Protein AF-A0A2K8PFA8-F1 (afdb_monomer_lite)

Sequence (83 aa):
MNLNGVNRIETDDLWGKARVAQAAPTTDDVTVLEESVPFGDEQIRAGCVQSGDVQAVILQSRKGATPAVPLHQAVILQGQLLG

Radius of gyration: 13.13 Å; chains: 1; bounding box: 34×24×33 Å

Foldseek 3Di:
DDDPQQPDKAWPVVVVVVQVPDPDRDPFPKTKIWGDPPGDQWTKIWIWGDDPPDIDIDIDIDGDDDDCVVVSVVNVVVNVVSD

Structure (mmCIF, N/CA/C/O backbone):
data_AF-A0A2K8PFA8-F1
#
_entry.id   AF-A0A2K8PFA8-F1
#
loop_
_atom_site.group_PDB
_atom_site.id
_atom_site.type_symbol
_atom_site.label_atom_id
_atom_site.label_alt_id
_atom_site.label_comp_id
_atom_site.label_asym_id
_atom_site.label_entity_id
_atom_site.label_seq_id
_atom_site.pdbx_PDB_ins_code
_atom_site.Cartn_x
_atom_site.Cartn_y
_atom_site.Cartn_z
_atom_site.occupancy
_atom_site.B_iso_or_equiv
_atom_site.auth_seq_id
_atom_site.auth_comp_id
_atom_site.auth_asym_id
_atom_site.auth_atom_id
_atom_site.pdbx_PDB_model_num
ATOM 1 N N . MET A 1 1 ? -11.829 -2.603 -6.120 1.00 53.28 1 MET A N 1
ATOM 2 C CA . MET A 1 1 ? -11.650 -3.626 -5.068 1.00 53.28 1 MET A CA 1
ATOM 3 C C . MET A 1 1 ? -12.372 -3.122 -3.829 1.00 53.28 1 MET A C 1
ATOM 5 O O . MET A 1 1 ? -12.112 -1.991 -3.450 1.00 53.28 1 MET A O 1
ATOM 9 N N . ASN A 1 2 ? -13.338 -3.867 -3.285 1.00 57.28 2 ASN A N 1
ATOM 10 C CA . ASN A 1 2 ? -14.038 -3.476 -2.057 1.00 57.28 2 ASN A CA 1
ATOM 11 C C . ASN A 1 2 ? -13.365 -4.206 -0.888 1.00 57.28 2 ASN A C 1
ATOM 13 O O . ASN A 1 2 ? -13.371 -5.436 -0.860 1.00 57.28 2 ASN A O 1
ATOM 17 N N . LEU A 1 3 ? -12.703 -3.458 -0.008 1.00 70.19 3 LEU A N 1
ATOM 18 C CA . LEU A 1 3 ? -12.027 -3.986 1.173 1.00 70.19 3 LEU A CA 1
ATOM 19 C C . LEU A 1 3 ? -12.980 -3.800 2.354 1.00 70.19 3 LEU A C 1
ATOM 21 O O . LEU A 1 3 ? -13.386 -2.679 2.651 1.00 70.19 3 LEU A O 1
ATOM 25 N N . ASN A 1 4 ? -13.390 -4.903 2.983 1.00 69.19 4 ASN A N 1
ATOM 26 C CA . ASN A 1 4 ? -14.404 -4.885 4.037 1.00 69.19 4 ASN A CA 1
ATOM 27 C C . ASN A 1 4 ? -14.027 -3.904 5.157 1.00 69.19 4 ASN A C 1
ATOM 29 O O . ASN A 1 4 ? -12.965 -4.037 5.756 1.00 69.19 4 ASN A O 1
ATOM 33 N N . GLY A 1 5 ? -14.919 -2.956 5.450 1.00 70.88 5 GLY A N 1
ATOM 34 C CA . GLY A 1 5 ? -14.743 -1.977 6.529 1.00 70.88 5 GLY A CA 1
ATOM 35 C C . GLY A 1 5 ? -13.986 -0.706 6.140 1.00 70.88 5 GLY A C 1
ATOM 36 O O . GLY A 1 5 ? -14.032 0.251 6.904 1.00 70.88 5 GLY A O 1
ATOM 37 N N . VAL A 1 6 ? -13.379 -0.653 4.948 1.00 73.12 6 VAL A N 1
ATOM 38 C CA . VAL A 1 6 ? -12.643 0.527 4.482 1.00 73.12 6 VAL A CA 1
ATOM 39 C C . VAL A 1 6 ? -13.607 1.550 3.896 1.00 73.12 6 VAL A C 1
ATOM 41 O O . VAL A 1 6 ? -14.252 1.307 2.875 1.00 73.12 6 VAL A O 1
ATOM 44 N N . ASN A 1 7 ? -13.703 2.711 4.542 1.00 72.75 7 ASN A N 1
ATOM 45 C CA . ASN A 1 7 ? -14.645 3.759 4.142 1.00 72.75 7 ASN A CA 1
ATOM 46 C C . ASN A 1 7 ? -14.111 4.601 2.970 1.00 72.75 7 ASN A C 1
ATOM 48 O O . ASN A 1 7 ? -14.852 4.962 2.055 1.00 72.75 7 ASN A O 1
ATOM 52 N N . ARG A 1 8 ? -12.808 4.906 2.995 1.00 81.88 8 ARG A N 1
ATOM 53 C CA . ARG A 1 8 ? -12.125 5.739 2.001 1.00 81.88 8 ARG A CA 1
ATOM 54 C C . ARG A 1 8 ? -10.623 5.474 2.044 1.00 81.88 8 ARG A C 1
ATOM 56 O O . ARG A 1 8 ? -10.058 5.338 3.123 1.00 81.88 8 ARG A O 1
ATOM 63 N N . ILE A 1 9 ? -9.999 5.409 0.872 1.00 83.56 9 ILE A N 1
ATOM 64 C CA . ILE A 1 9 ? -8.547 5.299 0.723 1.00 83.56 9 ILE A CA 1
ATOM 65 C C . ILE A 1 9 ? -8.051 6.556 0.001 1.00 83.56 9 ILE A C 1
ATOM 67 O O . ILE A 1 9 ? -8.622 6.947 -1.018 1.00 83.56 9 ILE A O 1
ATOM 71 N N . GLU A 1 10 ? -6.995 7.167 0.523 1.00 86.06 10 GLU A N 1
ATOM 72 C CA . GLU A 1 10 ? -6.349 8.370 0.001 1.00 86.06 10 GLU A CA 1
ATOM 73 C C . GLU A 1 10 ? -4.877 8.121 -0.317 1.00 86.06 10 GLU A C 1
ATOM 75 O O . GLU A 1 10 ? -4.282 7.157 0.155 1.00 86.06 10 GLU A O 1
ATOM 80 N N . THR A 1 11 ? -4.282 8.979 -1.141 1.00 80.81 11 THR A N 1
ATOM 81 C CA . THR A 1 11 ? -2.854 8.902 -1.457 1.00 80.81 11 THR A CA 1
ATOM 82 C C . THR A 1 11 ? -2.018 9.281 -0.240 1.00 80.81 11 THR A C 1
ATOM 84 O O . THR A 1 11 ? -2.290 10.282 0.419 1.00 80.81 11 THR A O 1
ATOM 87 N N . ASP A 1 12 ? -0.963 8.515 0.030 1.00 75.69 12 ASP A N 1
ATOM 88 C CA . ASP A 1 12 ? 0.014 8.870 1.053 1.00 75.69 12 ASP A CA 1
ATOM 89 C C . ASP A 1 12 ? 0.962 9.974 0.545 1.00 75.69 12 ASP A C 1
ATOM 91 O O . ASP A 1 12 ? 2.013 9.728 -0.060 1.00 75.69 12 ASP A O 1
ATOM 95 N N . ASP A 1 13 ? 0.581 11.220 0.821 1.00 69.94 13 ASP A N 1
ATOM 96 C CA . ASP A 1 13 ? 1.331 12.424 0.454 1.00 69.94 13 ASP A CA 1
ATOM 97 C C . ASP A 1 13 ? 2.694 12.553 1.161 1.00 69.94 13 ASP A C 1
ATOM 99 O O . ASP A 1 13 ? 3.546 13.342 0.723 1.00 69.94 13 ASP A O 1
ATOM 103 N N . LEU A 1 14 ? 2.942 11.814 2.252 1.00 70.25 14 LEU A N 1
ATOM 104 C CA . LEU A 1 14 ? 4.218 11.888 2.974 1.00 70.25 14 LEU A CA 1
ATOM 105 C C . LEU A 1 14 ? 5.360 11.327 2.129 1.00 70.25 14 LEU A C 1
ATOM 107 O O . LEU A 1 14 ? 6.472 11.861 2.150 1.00 70.25 14 LEU A O 1
ATOM 111 N N . TRP A 1 15 ? 5.085 10.299 1.331 1.00 66.44 15 TRP A N 1
ATOM 112 C CA . TRP A 1 15 ? 6.084 9.714 0.448 1.00 66.44 15 TRP A CA 1
ATOM 113 C C . TRP A 1 15 ? 6.396 10.567 -0.765 1.00 66.44 15 TRP A C 1
ATOM 115 O O . TRP A 1 15 ? 7.569 10.724 -1.099 1.00 66.44 15 TRP A O 1
ATOM 125 N N . GLY A 1 16 ? 5.383 11.166 -1.399 1.00 66.62 16 GLY A N 1
ATOM 126 C CA . GLY A 1 16 ? 5.610 12.086 -2.515 1.00 66.62 16 GLY A CA 1
ATOM 127 C C . GLY A 1 16 ? 6.630 13.166 -2.139 1.00 66.62 16 GLY A C 1
ATOM 128 O O . GLY A 1 16 ? 7.567 13.431 -2.890 1.00 66.62 16 GLY A O 1
ATOM 129 N N . LYS A 1 17 ? 6.515 13.696 -0.915 1.00 73.31 17 LYS A N 1
ATOM 130 C CA . LYS A 1 17 ? 7.458 14.664 -0.337 1.00 73.31 17 LYS A CA 1
ATOM 131 C C . LYS A 1 17 ? 8.818 14.041 -0.004 1.00 73.31 17 LYS A C 1
ATOM 133 O O . LYS A 1 17 ? 9.847 14.620 -0.345 1.00 73.31 17 LYS A O 1
ATOM 138 N N . ALA A 1 18 ? 8.839 12.866 0.628 1.00 71.56 18 ALA A N 1
ATOM 139 C CA . ALA A 1 18 ? 10.077 12.181 1.006 1.00 71.56 18 ALA A CA 1
ATOM 140 C C . ALA A 1 18 ? 10.920 11.749 -0.206 1.00 71.56 18 ALA A C 1
ATOM 142 O O . ALA A 1 18 ? 12.140 11.873 -0.170 1.00 71.56 18 ALA A O 1
ATOM 143 N N . ARG A 1 19 ? 10.291 11.278 -1.289 1.00 68.19 19 ARG A N 1
ATOM 144 C CA . ARG A 1 19 ? 10.950 10.884 -2.543 1.00 68.19 19 ARG A CA 1
ATOM 145 C C . ARG A 1 19 ? 11.637 12.065 -3.213 1.00 68.19 19 ARG A C 1
ATOM 147 O O . ARG A 1 19 ? 12.790 11.950 -3.607 1.00 68.19 19 ARG A O 1
ATOM 154 N N . VAL A 1 20 ? 10.951 13.205 -3.305 1.00 71.12 20 VAL A N 1
ATOM 155 C CA . VAL A 1 20 ? 11.512 14.431 -3.901 1.00 71.12 20 VAL A CA 1
ATOM 156 C C . VAL A 1 20 ? 12.710 14.954 -3.099 1.00 71.12 20 VAL A C 1
ATOM 158 O O . VAL A 1 20 ? 13.601 15.575 -3.666 1.00 71.12 20 VAL A O 1
ATOM 161 N N . ALA A 1 21 ? 12.769 14.669 -1.797 1.00 76.44 21 ALA A N 1
ATOM 162 C CA . ALA A 1 21 ? 13.895 15.040 -0.946 1.00 76.44 21 ALA A CA 1
ATOM 163 C C . ALA A 1 21 ? 15.125 14.109 -1.067 1.00 76.44 21 ALA A C 1
ATOM 165 O O . ALA A 1 21 ? 16.163 14.408 -0.475 1.00 76.44 21 ALA A O 1
ATOM 166 N N . GLN A 1 22 ? 15.044 12.985 -1.793 1.00 71.88 22 GLN A N 1
ATOM 167 C CA . GLN A 1 22 ? 16.169 12.053 -1.954 1.00 71.88 22 GLN A CA 1
ATOM 168 C C . GLN A 1 22 ? 17.170 12.547 -3.006 1.00 71.88 22 GLN A C 1
ATOM 170 O O . GLN A 1 22 ? 16.792 13.091 -4.039 1.00 71.88 22 GLN A O 1
ATOM 175 N N . ALA A 1 23 ? 18.464 12.301 -2.769 1.00 72.75 23 ALA A N 1
ATOM 176 C CA . ALA A 1 23 ? 19.545 12.728 -3.666 1.00 72.75 23 ALA A CA 1
ATOM 177 C C . ALA A 1 23 ? 19.517 12.042 -5.049 1.00 72.75 23 ALA A C 1
ATOM 179 O O . ALA A 1 23 ? 20.031 12.594 -6.017 1.00 72.75 23 ALA A O 1
ATOM 180 N N . ALA A 1 24 ? 18.918 10.851 -5.138 1.00 71.06 24 ALA A N 1
ATOM 181 C CA . ALA A 1 24 ? 18.704 10.105 -6.373 1.00 71.06 24 ALA A CA 1
ATOM 182 C C . ALA A 1 24 ? 17.303 9.467 -6.325 1.00 71.06 24 ALA A C 1
ATOM 184 O O . ALA A 1 24 ? 17.163 8.349 -5.826 1.00 71.06 24 ALA A O 1
ATOM 185 N N . PRO A 1 25 ? 16.248 10.184 -6.750 1.00 66.19 25 PRO A N 1
ATOM 186 C CA . PRO A 1 25 ? 14.889 9.663 -6.693 1.00 66.19 25 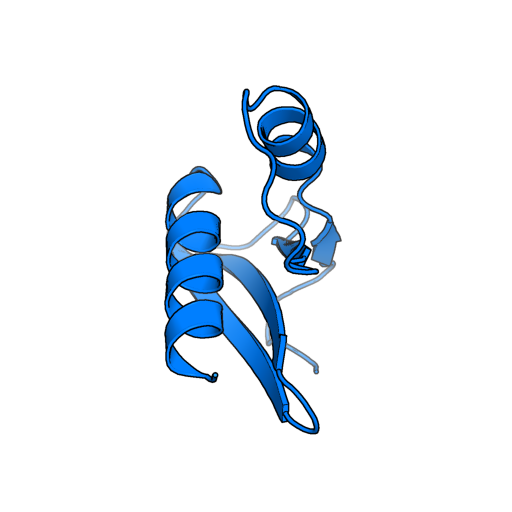PRO A CA 1
ATOM 187 C C . PRO A 1 25 ? 14.734 8.474 -7.646 1.00 66.19 25 PRO A C 1
ATOM 189 O O . PRO A 1 25 ? 15.162 8.531 -8.799 1.00 66.19 25 PRO A O 1
ATOM 192 N N . THR A 1 26 ? 14.096 7.405 -7.172 1.00 65.38 26 THR A N 1
ATOM 193 C CA . THR A 1 26 ? 13.696 6.288 -8.032 1.00 65.38 26 THR A CA 1
ATOM 194 C C . THR A 1 26 ? 12.604 6.739 -9.007 1.00 65.38 26 THR A C 1
ATOM 196 O O . THR A 1 26 ? 11.740 7.556 -8.664 1.00 65.38 26 THR A O 1
ATOM 199 N N . THR A 1 27 ? 12.657 6.219 -10.234 1.00 63.44 27 THR A N 1
ATOM 200 C CA . THR A 1 27 ? 11.668 6.464 -11.300 1.00 63.44 27 THR A CA 1
ATOM 201 C C . THR A 1 27 ? 10.501 5.489 -11.291 1.00 63.44 27 THR A C 1
ATOM 203 O O . THR A 1 27 ? 9.573 5.688 -12.064 1.00 63.44 27 THR A O 1
ATOM 206 N N . ASP A 1 28 ? 10.529 4.460 -10.442 1.00 67.25 28 ASP A N 1
ATOM 207 C CA . ASP A 1 28 ? 9.427 3.506 -10.363 1.00 67.25 28 ASP A CA 1
ATOM 208 C C . ASP A 1 28 ? 8.151 4.227 -9.921 1.00 67.25 28 ASP A C 1
ATOM 210 O O . ASP A 1 28 ? 8.131 4.901 -8.881 1.00 67.25 28 ASP A O 1
ATOM 214 N N . ASP A 1 29 ? 7.089 4.072 -10.713 1.00 69.62 29 ASP A N 1
ATOM 215 C CA . ASP A 1 29 ? 5.754 4.600 -10.436 1.00 69.62 29 ASP A CA 1
ATOM 216 C C . ASP A 1 29 ? 5.111 3.807 -9.286 1.00 69.62 29 ASP A C 1
ATOM 218 O O . ASP A 1 29 ? 4.192 3.004 -9.451 1.00 69.62 29 ASP A O 1
ATOM 222 N N . VAL A 1 30 ? 5.638 4.015 -8.079 1.00 74.75 30 VAL A N 1
ATOM 223 C CA . VAL A 1 30 ? 5.123 3.437 -6.841 1.00 74.75 30 VAL A CA 1
ATOM 224 C C . VAL A 1 30 ? 4.127 4.404 -6.224 1.00 74.75 30 VAL A C 1
ATOM 226 O O . VAL A 1 30 ? 4.473 5.519 -5.825 1.00 74.75 30 VAL A O 1
ATOM 229 N N . THR A 1 31 ? 2.884 3.946 -6.099 1.00 82.00 31 THR A N 1
ATOM 230 C CA . THR A 1 31 ? 1.826 4.679 -5.400 1.00 82.00 31 THR A CA 1
ATOM 231 C C . THR A 1 31 ? 1.461 3.931 -4.132 1.00 82.00 31 THR A C 1
ATOM 233 O O . THR A 1 31 ? 1.150 2.744 -4.183 1.00 82.00 31 THR A O 1
ATOM 236 N N . VAL A 1 32 ? 1.460 4.621 -2.995 1.00 85.44 32 VAL A N 1
ATOM 237 C CA . VAL A 1 32 ? 0.940 4.073 -1.741 1.00 85.44 32 VAL A CA 1
ATOM 238 C C . VAL A 1 32 ? -0.256 4.885 -1.307 1.00 85.44 32 VAL A C 1
ATOM 240 O O . VAL A 1 32 ? -0.301 6.106 -1.455 1.00 85.44 32 VAL A O 1
ATOM 243 N N . LEU A 1 33 ? -1.232 4.164 -0.793 1.00 86.75 33 LEU A N 1
ATOM 244 C CA . LEU A 1 33 ? -2.513 4.657 -0.378 1.00 86.75 33 LEU A CA 1
ATOM 245 C C . LEU A 1 33 ? -2.756 4.258 1.082 1.00 86.75 33 LEU A C 1
ATOM 247 O O . LEU A 1 33 ? -2.355 3.173 1.521 1.00 86.75 33 LEU A O 1
ATOM 251 N N . GLU A 1 34 ? -3.431 5.115 1.833 1.00 87.75 34 GLU A N 1
ATOM 252 C CA . GLU A 1 34 ? -3.804 4.887 3.223 1.00 87.75 34 GLU A CA 1
ATOM 253 C C . GLU A 1 34 ? -5.303 5.066 3.443 1.00 87.75 34 GLU A C 1
ATOM 255 O O . GLU A 1 34 ? -5.950 5.898 2.812 1.00 87.75 34 GLU A O 1
ATOM 260 N N . GLU A 1 35 ? -5.872 4.263 4.337 1.00 86.75 35 GLU A N 1
ATOM 261 C CA . GLU A 1 35 ? -7.245 4.449 4.784 1.00 86.75 35 GLU A CA 1
ATOM 262 C C . GLU A 1 35 ? -7.392 5.754 5.580 1.00 86.75 35 GLU A C 1
ATOM 264 O O . GLU A 1 35 ? -6.651 5.999 6.542 1.00 86.75 35 GLU A O 1
ATOM 269 N N . SER A 1 36 ? -8.373 6.568 5.181 1.00 86.38 36 SER A N 1
ATOM 270 C CA . SER A 1 36 ? -8.706 7.832 5.834 1.00 86.38 36 SER A CA 1
ATOM 271 C C . SER A 1 36 ? -9.316 7.608 7.215 1.00 86.38 36 SER A C 1
ATOM 273 O O . SER A 1 36 ? -10.107 6.694 7.435 1.00 86.38 36 SER A O 1
ATOM 275 N N . VAL A 1 37 ? -9.016 8.514 8.145 1.00 81.56 37 VAL A N 1
ATOM 276 C CA . VAL A 1 37 ? -9.670 8.550 9.460 1.00 81.56 37 VAL A CA 1
ATOM 277 C C . VAL A 1 37 ? -11.161 8.908 9.295 1.00 81.56 37 VAL A C 1
ATOM 279 O O . VAL A 1 37 ? -11.478 9.811 8.517 1.00 81.56 37 VAL A O 1
ATOM 282 N N . PRO A 1 38 ? -12.081 8.289 10.061 1.00 81.12 38 PRO A N 1
ATOM 283 C CA . PRO A 1 38 ? -11.839 7.245 11.057 1.00 81.12 38 PRO A CA 1
ATOM 284 C C . PRO A 1 38 ? -11.730 5.847 10.432 1.00 81.12 38 PRO A C 1
ATOM 286 O O . PRO A 1 38 ? -12.636 5.409 9.728 1.00 81.12 38 PRO A O 1
ATOM 289 N N . PHE A 1 39 ? -10.652 5.139 10.767 1.00 81.25 39 PHE A N 1
ATOM 290 C CA . PHE A 1 39 ? -10.500 3.702 10.528 1.00 81.25 39 PHE A CA 1
ATOM 291 C C . PHE A 1 39 ? -10.894 2.912 11.788 1.00 81.25 39 PHE A C 1
ATOM 293 O O . PHE A 1 39 ? -10.980 3.482 12.881 1.00 81.25 39 PHE A O 1
ATOM 300 N N . GLY A 1 40 ? -11.181 1.617 11.630 1.00 82.12 40 GLY A N 1
ATOM 301 C CA . GLY A 1 40 ? -11.571 0.726 12.730 1.00 82.12 40 GLY A CA 1
ATOM 302 C C . GLY A 1 40 ? -10.403 0.347 13.652 1.00 82.12 40 GLY A C 1
ATOM 303 O O . GLY A 1 40 ? -9.441 1.092 13.819 1.00 82.12 40 GLY A O 1
ATOM 304 N N . ASP A 1 41 ? -10.457 -0.849 14.242 1.00 84.19 41 ASP A N 1
ATOM 305 C CA . ASP A 1 41 ? -9.361 -1.361 15.086 1.00 84.19 41 ASP A CA 1
ATOM 306 C C . ASP A 1 41 ? -8.048 -1.562 14.303 1.00 84.19 41 ASP A C 1
ATOM 308 O O . ASP A 1 41 ? -6.952 -1.544 14.876 1.00 84.19 41 ASP A O 1
ATOM 312 N N . GLU A 1 42 ? -8.158 -1.746 12.987 1.00 84.56 42 GLU A N 1
ATOM 313 C CA . GLU A 1 42 ? -7.050 -1.901 12.052 1.00 84.56 42 GLU A CA 1
ATOM 314 C C . GLU A 1 42 ? -7.124 -0.828 10.966 1.00 84.56 42 GLU A C 1
ATOM 316 O O . GLU A 1 42 ? -8.206 -0.526 10.468 1.00 84.56 42 GLU A O 1
ATOM 321 N N . GLN A 1 43 ? -5.966 -0.266 10.610 1.00 86.44 43 GLN A N 1
ATOM 322 C CA . GLN A 1 43 ? -5.819 0.607 9.451 1.00 86.44 43 GLN A CA 1
ATOM 323 C C . GLN A 1 43 ? -5.336 -0.224 8.261 1.00 86.44 43 GLN A C 1
ATOM 325 O O . GLN A 1 43 ? -4.327 -0.938 8.361 1.00 86.44 43 GLN A O 1
ATOM 330 N N . ILE A 1 44 ? -6.008 -0.077 7.121 1.00 88.31 44 ILE A N 1
ATOM 331 C CA . ILE A 1 44 ? -5.553 -0.644 5.853 1.00 88.31 44 ILE A CA 1
ATOM 332 C C . ILE A 1 44 ? -4.669 0.353 5.101 1.00 88.31 44 ILE A C 1
ATOM 334 O O . ILE A 1 44 ? -4.975 1.539 4.969 1.00 88.31 44 ILE A O 1
ATOM 338 N N . ARG A 1 45 ? -3.564 -0.149 4.552 1.00 88.56 45 ARG A N 1
ATOM 339 C CA . ARG A 1 45 ? -2.737 0.557 3.570 1.00 88.56 45 ARG A CA 1
ATOM 340 C C . ARG A 1 45 ? -2.529 -0.321 2.342 1.00 88.56 45 ARG A C 1
ATOM 342 O O . ARG A 1 45 ? -2.479 -1.548 2.450 1.00 88.56 45 ARG A O 1
ATOM 349 N N . ALA A 1 46 ? -2.408 0.309 1.181 1.00 88.69 46 ALA A N 1
ATOM 350 C CA . ALA A 1 46 ? -2.231 -0.373 -0.093 1.00 88.69 46 ALA A CA 1
ATOM 351 C C . ALA A 1 46 ? -1.058 0.227 -0.864 1.00 88.69 46 ALA A C 1
ATOM 353 O O . ALA A 1 46 ? -0.928 1.441 -0.938 1.00 88.69 46 ALA A O 1
ATOM 354 N N . GLY A 1 47 ? -0.216 -0.608 -1.455 1.00 89.00 47 GLY A N 1
ATOM 355 C CA . GLY A 1 47 ? 0.821 -0.189 -2.387 1.00 89.00 47 GLY A CA 1
ATOM 356 C C . GLY A 1 47 ? 0.564 -0.763 -3.769 1.00 89.00 47 GLY A C 1
ATOM 357 O O . GLY A 1 47 ? 0.318 -1.959 -3.899 1.00 89.00 47 GLY A O 1
ATOM 358 N N . CYS A 1 48 ? 0.621 0.077 -4.791 1.00 87.31 48 CYS A N 1
ATOM 359 C CA . CYS A 1 48 ? 0.445 -0.304 -6.182 1.00 87.31 48 CYS A CA 1
ATOM 360 C C . CYS A 1 48 ? 1.796 -0.245 -6.893 1.00 87.31 48 CYS A C 1
ATOM 362 O O . CYS A 1 48 ? 2.512 0.752 -6.781 1.00 87.31 48 CYS A O 1
ATOM 364 N N . VAL A 1 49 ? 2.114 -1.303 -7.638 1.00 87.44 49 VAL A N 1
ATOM 365 C CA . VAL A 1 49 ? 3.295 -1.365 -8.502 1.00 87.44 49 VAL A CA 1
ATOM 366 C C . VAL A 1 49 ? 2.916 -1.965 -9.850 1.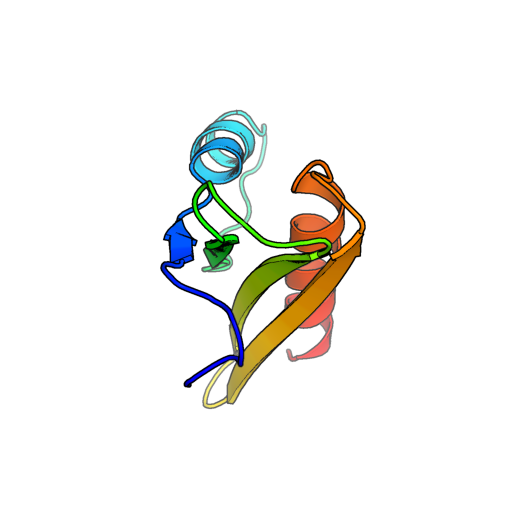00 87.44 49 VAL A C 1
ATOM 368 O O . VAL A 1 49 ? 2.159 -2.937 -9.914 1.00 87.44 49 VAL A O 1
ATOM 371 N N . GLN A 1 50 ? 3.416 -1.353 -10.919 1.00 86.31 50 GLN A N 1
ATOM 372 C CA . GLN A 1 50 ? 3.272 -1.835 -12.285 1.00 86.31 50 GLN A CA 1
ATOM 373 C C . GLN A 1 50 ? 4.629 -2.342 -12.782 1.00 86.31 50 GLN A C 1
ATOM 375 O O . GLN A 1 50 ? 5.635 -1.657 -12.620 1.00 86.31 50 GLN A O 1
ATOM 380 N N . SER A 1 51 ? 4.654 -3.526 -13.393 1.00 84.69 51 SER A N 1
ATOM 381 C CA . SER A 1 51 ? 5.831 -4.071 -14.078 1.00 84.69 51 SER A CA 1
ATOM 382 C C . SER A 1 51 ? 5.381 -4.772 -15.361 1.00 84.69 51 SER A C 1
ATOM 384 O O . SER A 1 51 ? 4.679 -5.783 -15.320 1.00 84.69 51 SER A O 1
ATOM 386 N N . GLY A 1 52 ? 5.713 -4.182 -16.514 1.00 84.81 52 GLY A N 1
ATOM 387 C CA . GLY A 1 52 ? 5.214 -4.625 -17.819 1.00 84.81 52 GLY A CA 1
ATOM 388 C C . GLY A 1 52 ? 3.682 -4.695 -17.860 1.00 84.81 52 GLY A C 1
ATOM 389 O O . GLY A 1 52 ? 2.999 -3.700 -17.608 1.00 84.81 52 GLY A O 1
ATOM 390 N N . ASP A 1 53 ? 3.159 -5.892 -18.133 1.00 88.12 53 ASP A N 1
ATOM 391 C CA . ASP A 1 53 ? 1.719 -6.189 -18.180 1.00 88.12 53 ASP A CA 1
ATOM 392 C C . ASP A 1 53 ? 1.129 -6.577 -16.807 1.00 88.12 53 ASP A C 1
ATOM 394 O O . ASP A 1 53 ? -0.052 -6.919 -16.698 1.00 88.12 53 ASP A O 1
ATOM 398 N N . VAL A 1 54 ? 1.938 -6.549 -15.743 1.00 85.62 54 VAL A N 1
ATOM 399 C CA . VAL A 1 54 ? 1.529 -6.912 -14.384 1.00 85.62 54 VAL A CA 1
ATOM 400 C C . VAL A 1 54 ? 1.201 -5.659 -13.580 1.00 85.62 54 VAL A C 1
ATOM 402 O O . VAL A 1 54 ? 2.041 -4.782 -13.390 1.00 85.62 54 VAL A O 1
ATOM 405 N N . GLN A 1 55 ? -0.011 -5.621 -13.026 1.00 87.69 55 GLN A N 1
ATOM 406 C CA . GLN A 1 55 ? -0.388 -4.698 -11.960 1.00 87.69 55 GLN A CA 1
ATOM 407 C C . GLN A 1 55 ? -0.503 -5.481 -10.653 1.00 87.69 55 GLN A C 1
ATOM 409 O O . GLN A 1 55 ? -1.382 -6.334 -10.511 1.00 87.69 55 GLN A O 1
ATOM 414 N N . ALA A 1 56 ? 0.353 -5.170 -9.683 1.00 86.62 56 ALA A N 1
ATOM 415 C CA . ALA A 1 56 ? 0.280 -5.742 -8.346 1.00 86.62 56 ALA A CA 1
ATOM 416 C C . ALA A 1 56 ? -0.265 -4.723 -7.338 1.00 86.62 56 ALA A C 1
ATOM 418 O O . ALA A 1 56 ? -0.050 -3.512 -7.457 1.00 86.62 56 ALA A O 1
ATOM 419 N N . VAL A 1 57 ? -0.977 -5.249 -6.338 1.00 88.69 57 VAL A N 1
ATOM 420 C CA . VAL A 1 57 ? -1.479 -4.503 -5.181 1.00 88.69 57 VAL A CA 1
ATOM 421 C C . VAL A 1 57 ? -1.049 -5.239 -3.918 1.00 88.69 57 VAL A C 1
ATOM 423 O O . VAL A 1 57 ? -1.389 -6.404 -3.718 1.00 88.69 57 VAL A O 1
ATOM 426 N N . ILE A 1 58 ? -0.302 -4.551 -3.063 1.00 88.44 58 ILE A N 1
ATOM 427 C CA . ILE A 1 58 ? 0.202 -5.049 -1.785 1.00 88.44 58 ILE A CA 1
ATOM 428 C C . ILE A 1 58 ? -0.664 -4.444 -0.690 1.00 88.44 58 ILE A C 1
ATOM 430 O O . ILE A 1 58 ? -0.704 -3.227 -0.541 1.00 88.44 58 ILE A O 1
ATOM 434 N N . LEU A 1 59 ? -1.359 -5.285 0.071 1.00 88.62 59 LEU A N 1
ATOM 435 C CA . LEU A 1 59 ? -2.225 -4.854 1.166 1.00 88.62 59 LEU A CA 1
ATOM 436 C C . LEU A 1 59 ? -1.554 -5.139 2.504 1.00 88.62 59 LEU A C 1
ATOM 438 O O . LEU A 1 59 ? -1.101 -6.255 2.756 1.00 88.62 59 LEU A O 1
ATOM 442 N N . GLN A 1 60 ? -1.542 -4.140 3.378 1.00 86.88 60 GLN A N 1
ATOM 443 C CA . GLN A 1 60 ? -1.099 -4.283 4.756 1.00 86.88 60 GLN A CA 1
ATOM 444 C C . GLN A 1 60 ? -2.228 -3.859 5.693 1.00 86.88 60 GLN A C 1
ATOM 446 O O . GLN A 1 60 ? -2.643 -2.703 5.678 1.00 86.88 60 GLN A O 1
ATOM 451 N N . SER A 1 61 ? -2.690 -4.798 6.522 1.00 86.69 61 SER A N 1
ATOM 452 C CA . SER A 1 61 ? -3.549 -4.506 7.672 1.00 86.69 61 SER A CA 1
ATOM 453 C C . SER A 1 61 ? -2.715 -4.493 8.943 1.00 86.69 61 SER A C 1
ATOM 455 O O . SER A 1 61 ? -1.893 -5.393 9.158 1.00 86.69 61 SER A O 1
ATOM 457 N N . ARG A 1 62 ? -2.898 -3.481 9.792 1.00 84.06 62 ARG A N 1
ATOM 458 C CA . ARG A 1 62 ? -2.241 -3.423 11.101 1.00 84.06 62 ARG A CA 1
ATOM 459 C C . ARG A 1 62 ? -3.136 -2.740 12.123 1.00 84.06 62 ARG A C 1
ATOM 461 O O . ARG A 1 62 ? -3.797 -1.758 11.812 1.00 84.06 62 ARG A O 1
ATOM 468 N N . LYS A 1 63 ? -3.107 -3.238 13.362 1.00 81.81 63 LYS A N 1
ATOM 469 C CA . LYS A 1 63 ? -3.810 -2.614 14.490 1.00 81.81 63 LYS A CA 1
ATOM 470 C C . LYS A 1 63 ? -3.292 -1.201 14.757 1.00 81.81 63 LYS A C 1
ATOM 472 O O . LYS A 1 63 ? -2.082 -1.014 14.913 1.00 81.81 63 LYS A O 1
ATOM 477 N N . GLY A 1 64 ? -4.216 -0.249 14.871 1.00 73.94 64 GLY A N 1
ATOM 478 C CA . GLY A 1 64 ? -3.929 1.170 15.094 1.00 73.94 64 GLY A CA 1
ATOM 479 C C . GLY A 1 64 ? -3.205 1.871 13.934 1.00 73.94 64 GLY A C 1
ATOM 480 O O . GLY A 1 64 ? -2.940 1.290 12.883 1.00 73.94 64 GLY A O 1
ATOM 481 N N . ALA A 1 65 ? -2.848 3.142 14.140 1.00 68.12 65 ALA A N 1
ATOM 482 C CA . ALA A 1 65 ? -2.104 3.925 13.154 1.00 68.12 65 ALA A CA 1
ATOM 483 C C . ALA A 1 65 ? -0.624 3.509 13.141 1.00 68.12 65 ALA A C 1
ATOM 485 O O . ALA A 1 65 ? 0.072 3.579 14.156 1.00 68.12 65 ALA A O 1
ATOM 486 N N . THR A 1 66 ? -0.126 3.088 11.981 1.00 66.62 66 THR A N 1
ATOM 487 C CA . THR A 1 66 ? 1.286 2.742 11.771 1.00 66.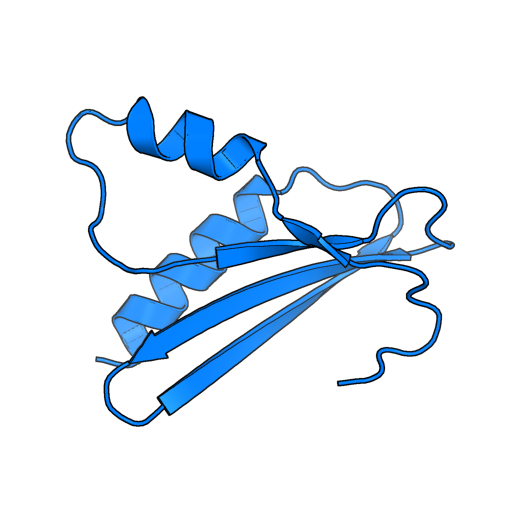62 66 THR A CA 1
ATOM 488 C C . THR A 1 66 ? 1.913 3.712 10.772 1.00 66.62 66 THR A C 1
ATOM 490 O O . THR A 1 66 ? 1.256 4.028 9.780 1.00 66.62 66 THR A O 1
ATOM 493 N N . PRO A 1 67 ? 3.171 4.164 10.978 1.00 66.62 67 PRO A N 1
ATOM 494 C CA . PRO A 1 67 ? 3.874 4.976 9.989 1.00 66.62 67 PRO A CA 1
ATOM 495 C C . PRO A 1 67 ? 3.904 4.281 8.628 1.00 66.62 67 PRO A C 1
ATOM 497 O O . PRO A 1 67 ? 4.153 3.083 8.564 1.00 66.62 67 PRO A O 1
ATOM 500 N N . ALA A 1 68 ? 3.706 5.025 7.545 1.00 62.28 68 ALA A N 1
ATOM 501 C CA . ALA A 1 68 ? 3.622 4.453 6.204 1.00 62.28 68 ALA A CA 1
ATOM 502 C C . ALA A 1 68 ? 4.924 3.809 5.697 1.00 62.28 68 ALA A C 1
ATOM 504 O O . ALA A 1 68 ? 4.899 2.922 4.846 1.00 62.28 68 ALA A O 1
ATOM 505 N N . VAL A 1 69 ? 6.067 4.264 6.223 1.00 63.56 69 VAL A N 1
ATOM 506 C CA . VAL A 1 69 ? 7.424 3.970 5.727 1.00 63.56 69 VAL A CA 1
ATOM 507 C C . VAL A 1 69 ? 7.706 2.477 5.473 1.00 63.56 69 VAL A C 1
ATO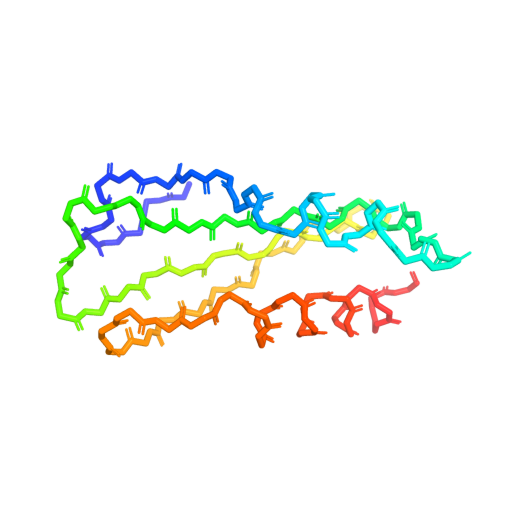M 509 O O . VAL A 1 69 ? 8.280 2.174 4.426 1.00 63.56 69 VAL A O 1
ATOM 512 N N . PRO A 1 70 ? 7.299 1.522 6.334 1.00 75.56 70 PRO A N 1
ATOM 513 C CA . PRO A 1 70 ? 7.550 0.102 6.088 1.00 75.56 70 PRO A CA 1
ATOM 514 C C . PRO A 1 70 ? 6.844 -0.443 4.838 1.00 75.56 70 PRO A C 1
ATOM 516 O O . PRO A 1 70 ? 7.396 -1.312 4.166 1.00 75.56 70 PRO A O 1
ATOM 519 N N . LEU A 1 71 ? 5.656 0.071 4.494 1.00 82.38 71 LEU A N 1
ATOM 520 C CA . LEU A 1 71 ? 4.937 -0.373 3.298 1.00 82.38 71 LEU A CA 1
ATOM 521 C C . LEU A 1 71 ? 5.643 0.102 2.028 1.00 82.38 71 LEU A C 1
ATOM 523 O O . LEU A 1 71 ? 5.800 -0.675 1.097 1.00 82.38 71 LEU A O 1
ATOM 527 N N . HIS A 1 72 ? 6.136 1.340 2.003 1.00 79.81 72 HIS A N 1
ATOM 528 C CA . HIS A 1 72 ? 6.880 1.880 0.857 1.00 79.81 72 HIS A CA 1
ATOM 529 C C . HIS A 1 72 ? 8.104 1.045 0.507 1.00 79.81 72 HIS A C 1
ATOM 531 O O . HIS A 1 72 ? 8.294 0.671 -0.648 1.00 79.81 72 HIS A O 1
ATOM 537 N N . GLN A 1 73 ? 8.906 0.705 1.518 1.00 83.12 73 GLN A N 1
ATOM 538 C CA . GLN A 1 73 ? 10.075 -0.153 1.331 1.00 83.12 73 GLN A CA 1
ATOM 539 C C . GLN A 1 73 ? 9.674 -1.520 0.777 1.00 83.12 73 GLN A C 1
ATOM 541 O O . GLN A 1 73 ? 10.318 -2.017 -0.143 1.00 83.12 73 GLN A O 1
ATOM 546 N N . ALA A 1 74 ? 8.586 -2.101 1.291 1.00 86.12 74 ALA A N 1
ATOM 547 C CA . ALA A 1 74 ? 8.067 -3.355 0.767 1.00 86.12 74 ALA A CA 1
ATOM 548 C C . ALA A 1 74 ? 7.649 -3.226 -0.706 1.00 86.12 74 ALA A C 1
ATOM 550 O O . ALA A 1 74 ? 7.999 -4.091 -1.497 1.00 86.12 74 ALA A O 1
ATOM 551 N N . VAL A 1 75 ? 6.964 -2.151 -1.103 1.00 86.88 75 VAL A N 1
ATOM 552 C CA . VAL A 1 75 ? 6.488 -1.975 -2.487 1.00 86.88 75 VAL A CA 1
ATOM 553 C C . VAL A 1 75 ? 7.642 -1.793 -3.470 1.00 86.88 75 VAL A C 1
ATOM 555 O O . VAL A 1 75 ? 7.627 -2.416 -4.527 1.00 86.88 75 VAL A O 1
ATOM 558 N N . ILE A 1 76 ? 8.669 -1.021 -3.104 1.00 85.69 76 ILE A N 1
ATOM 559 C CA . ILE A 1 76 ? 9.882 -0.865 -3.924 1.00 85.69 76 ILE A CA 1
ATOM 560 C C . ILE A 1 76 ? 10.581 -2.216 -4.104 1.00 85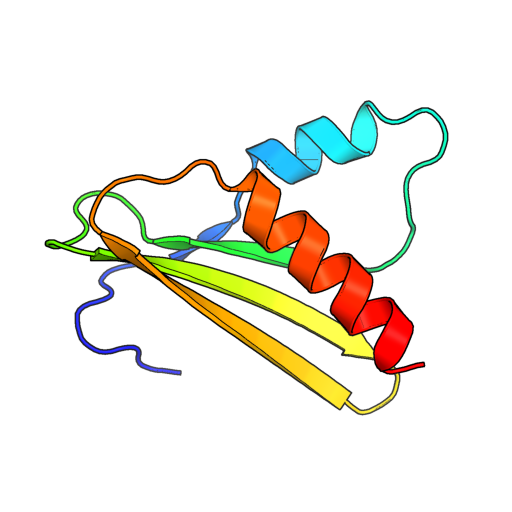.69 76 ILE A C 1
ATOM 562 O O . ILE A 1 76 ? 10.894 -2.606 -5.226 1.00 85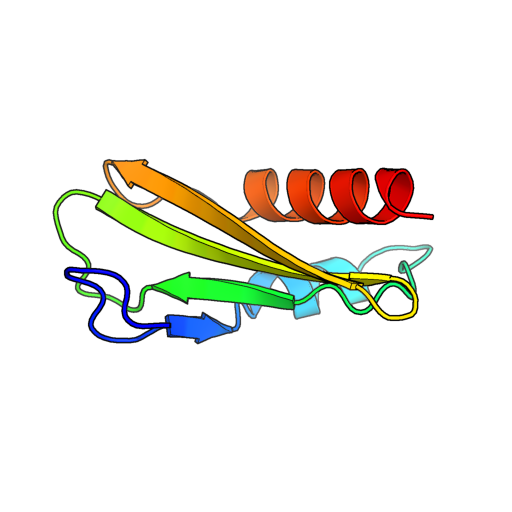.69 76 ILE A O 1
ATOM 566 N N . LEU A 1 77 ? 10.786 -2.960 -3.011 1.00 87.38 77 LEU A N 1
ATOM 567 C CA . LEU A 1 77 ? 11.419 -4.281 -3.071 1.00 87.38 77 LEU A CA 1
ATOM 568 C C . LEU A 1 77 ? 10.599 -5.267 -3.912 1.00 87.38 77 LEU A C 1
ATOM 570 O O . LEU A 1 77 ? 11.170 -6.055 -4.657 1.00 87.38 77 LEU A O 1
ATOM 574 N N . GLN A 1 78 ? 9.269 -5.218 -3.826 1.00 86.44 78 GLN A N 1
ATOM 575 C CA . GLN A 1 78 ? 8.401 -6.047 -4.662 1.00 86.44 78 GLN A CA 1
ATOM 576 C C . GLN A 1 78 ? 8.466 -5.643 -6.139 1.00 86.44 78 GLN A C 1
ATOM 578 O O . GLN A 1 78 ? 8.495 -6.525 -6.990 1.00 86.44 78 GLN A O 1
ATOM 583 N N . GLY A 1 79 ? 8.560 -4.349 -6.457 1.00 85.19 79 GLY A N 1
ATOM 584 C CA . GLY A 1 79 ? 8.788 -3.882 -7.828 1.00 85.19 79 GLY A CA 1
ATOM 585 C C . GLY A 1 79 ? 10.074 -4.447 -8.427 1.00 85.19 79 GLY A C 1
ATOM 586 O O . GLY A 1 79 ? 10.044 -5.026 -9.506 1.00 85.19 79 GLY A O 1
ATOM 587 N N . GLN A 1 80 ? 11.171 -4.396 -7.668 1.00 85.12 80 GLN A N 1
ATOM 588 C CA . GLN A 1 80 ? 12.467 -4.949 -8.082 1.00 85.12 80 GLN A CA 1
ATOM 589 C C . GLN A 1 80 ? 12.446 -6.468 -8.303 1.00 85.12 80 GLN A C 1
ATOM 591 O O . GLN A 1 80 ? 13.224 -6.982 -9.101 1.00 85.12 80 GLN A O 1
ATOM 596 N N . LEU A 1 81 ? 11.584 -7.203 -7.593 1.00 86.50 81 LEU A N 1
ATOM 597 C CA . LEU A 1 81 ? 11.424 -8.648 -7.786 1.00 86.50 81 LEU A CA 1
ATOM 598 C C . LEU A 1 81 ? 10.573 -8.998 -9.012 1.00 86.50 81 LEU A C 1
ATOM 600 O O . LEU A 1 81 ? 10.676 -10.118 -9.511 1.00 86.50 81 LEU A O 1
ATOM 604 N N . LEU A 1 82 ? 9.717 -8.081 -9.467 1.00 84.25 82 LEU A N 1
ATOM 605 C CA . LEU A 1 82 ? 8.812 -8.312 -10.591 1.00 84.25 82 LEU A CA 1
ATOM 606 C C . LEU A 1 82 ? 9.471 -8.088 -11.962 1.00 84.25 82 LEU A C 1
ATOM 608 O O . LEU A 1 82 ? 8.976 -8.661 -12.932 1.00 84.25 82 LEU A O 1
ATOM 612 N N . GLY A 1 83 ? 10.589 -7.356 -12.044 1.00 66.44 83 GLY A N 1
ATOM 613 C CA . GLY A 1 83 ? 11.415 -7.278 -13.260 1.00 66.44 83 GLY A CA 1
ATOM 614 C C . GLY A 1 83 ? 12.028 -5.918 -13.518 1.00 66.44 83 GLY A C 1
ATOM 615 O O . GLY A 1 83 ? 11.241 -4.953 -13.627 1.00 66.44 83 GLY A O 1
#

Secondary structure (DSSP, 8-state):
---TT---EEE-HHHHHHHHTSSS---S--EEEEEPSSP-SEEEEEEEEEETTEEEEEEEEEEB---SHHHHHHHHHHHHHH-

Organism: NCBI:txid58340

pLDDT: mean 78.65, std 8.94, range [53.28, 89.0]